Protein AF-A0AAV5UL58-F1 (afdb_monomer)

InterPro domains:
  IPR010601 Protein of unknown function DUF1182 [PTHR38614] (5-135)

pLDDT: mean 80.78, std 10.71, range [41.41, 92.94]

Organism: NCBI:txid358040

Foldseek 3Di:
DPDDPPPDPQAPDKDKDAPVCLVVLVVVLVVVVVVCVVLVVVVVVCVVDVVCCVVCVPQPNVLSVLLCVLCVVVSVVSVCCNPVPPHIHIDGNNVVVVNVVSNVVSVVVSVVSVVVSVVVVVVVVVVVVVVVVVVVVVVVVVVVVVVPD

Secondary structure (DSSP, 8-state):
--PPPTTS-TTTSEEEE-GGGHHHHHHHHHHHHHHHHHHHHHHHHHHH-HHHHHHHIIIIIHHHHHHHHHHHHHHHHHHHHHHH-SS-EEEEHHHHHHHHHHHHHHHHHHHHHHHHHHHHHHHHHHHHHHHHHHHHHHHHHHHHHTT--

Mean predicted aligned error: 10.32 Å

Radius of gyration: 25.5 Å; Cα contacts (8 Å, |Δi|>4): 95; chains: 1; bounding box: 48×38×85 Å

Structure (mmCIF, N/CA/C/O backbone):
data_AF-A0AAV5UL58-F1
#
_entry.id   AF-A0AAV5UL58-F1
#
loop_
_atom_site.group_PDB
_atom_site.id
_atom_site.type_symbol
_atom_site.label_atom_id
_atom_site.label_alt_id
_atom_site.label_comp_id
_atom_site.label_asym_id
_atom_site.label_entity_id
_atom_site.label_seq_id
_atom_site.pdbx_PDB_ins_code
_atom_site.Cartn_x
_atom_site.Cartn_y
_atom_site.Cartn_z
_atom_site.occupancy
_atom_site.B_iso_or_equiv
_atom_site.auth_seq_id
_atom_site.auth_comp_id
_atom_site.auth_asym_id
_atom_site.auth_atom_id
_atom_site.pdbx_PDB_model_num
ATOM 1 N N . PHE A 1 1 ? 13.738 17.928 -3.862 1.00 49.81 1 PHE A N 1
ATOM 2 C CA . PHE A 1 1 ? 13.314 17.229 -5.090 1.00 49.81 1 PHE A CA 1
ATOM 3 C C . PHE A 1 1 ? 14.155 17.787 -6.218 1.00 49.81 1 PHE A C 1
ATOM 5 O O . PHE A 1 1 ? 14.082 18.997 -6.393 1.00 49.81 1 PHE A O 1
ATOM 12 N N . PRO A 1 2 ? 14.994 17.007 -6.920 1.00 48.66 2 PRO A N 1
ATOM 13 C CA . PRO A 1 2 ? 15.530 17.510 -8.170 1.00 48.66 2 PRO A CA 1
ATOM 14 C C . PRO A 1 2 ? 14.348 17.520 -9.138 1.00 48.66 2 PRO A C 1
ATOM 16 O O . PRO A 1 2 ? 13.840 16.466 -9.518 1.00 48.66 2 PRO A O 1
ATOM 19 N N . PHE A 1 3 ? 13.819 18.710 -9.403 1.00 56.94 3 PHE A N 1
ATOM 20 C CA . PHE A 1 3 ? 12.971 18.916 -10.564 1.00 56.94 3 PHE A CA 1
ATOM 21 C C . PHE A 1 3 ? 13.846 18.605 -11.776 1.00 56.94 3 PHE A C 1
ATOM 23 O O . PHE A 1 3 ? 14.993 19.056 -11.837 1.00 56.94 3 PHE A O 1
ATOM 30 N N . TYR A 1 4 ? 13.353 17.751 -12.671 1.00 60.84 4 TYR A N 1
ATOM 31 C CA . TYR A 1 4 ? 13.997 17.611 -13.969 1.00 60.84 4 TYR A CA 1
ATOM 32 C C . TYR A 1 4 ? 13.974 18.993 -14.642 1.00 60.84 4 TYR A C 1
ATOM 34 O O . TYR A 1 4 ? 13.025 19.744 -14.403 1.00 60.84 4 TYR A O 1
ATOM 42 N N . PRO A 1 5 ? 15.020 19.366 -15.399 1.00 68.69 5 PRO A N 1
ATOM 43 C CA . PRO A 1 5 ? 15.017 20.631 -16.120 1.00 68.69 5 PRO A CA 1
ATOM 44 C C . PRO A 1 5 ? 13.738 20.757 -16.959 1.00 68.69 5 PRO A C 1
ATOM 46 O O . PRO A 1 5 ? 13.281 19.762 -17.525 1.00 68.69 5 PRO A O 1
ATOM 49 N N . ASP A 1 6 ? 13.170 21.966 -17.029 1.00 68.12 6 ASP A N 1
ATOM 50 C CA . ASP A 1 6 ? 11.904 22.253 -17.732 1.00 68.12 6 ASP A CA 1
ATOM 51 C C . ASP A 1 6 ? 11.965 21.946 -19.244 1.00 68.12 6 ASP A C 1
ATOM 53 O O . ASP A 1 6 ? 10.940 21.918 -19.920 1.00 68.12 6 ASP A O 1
ATOM 57 N N . ASP A 1 7 ? 13.166 21.672 -19.755 1.00 73.75 7 ASP A N 1
ATOM 58 C CA . ASP A 1 7 ? 13.465 21.408 -21.159 1.00 73.75 7 ASP A CA 1
ATOM 59 C C . ASP A 1 7 ? 13.209 19.945 -21.583 1.00 73.75 7 ASP A C 1
ATOM 61 O O . ASP A 1 7 ? 13.276 19.645 -22.775 1.00 73.75 7 ASP A O 1
ATOM 65 N N . LEU A 1 8 ? 12.956 19.021 -20.640 1.00 72.19 8 LEU A N 1
ATOM 66 C CA . LEU A 1 8 ? 12.666 17.614 -20.960 1.00 72.19 8 LEU A CA 1
ATOM 67 C C . LEU A 1 8 ? 11.199 17.400 -21.348 1.00 72.19 8 LEU A C 1
ATOM 69 O O . LEU A 1 8 ? 10.276 17.823 -20.648 1.00 72.19 8 LEU A O 1
ATOM 73 N N . ASP A 1 9 ? 10.977 16.635 -22.416 1.00 78.81 9 ASP A N 1
ATOM 74 C CA . ASP A 1 9 ? 9.645 16.161 -22.775 1.00 78.81 9 ASP A CA 1
ATOM 75 C C . ASP A 1 9 ? 9.310 14.927 -21.930 1.00 78.81 9 ASP A C 1
ATOM 77 O O . ASP A 1 9 ? 9.615 13.782 -22.267 1.00 78.81 9 ASP A O 1
ATOM 81 N N . TYR A 1 10 ? 8.630 15.168 -20.811 1.00 74.94 10 TYR A N 1
ATOM 82 C CA . TYR A 1 10 ? 8.224 14.150 -19.841 1.00 74.94 10 TYR A CA 1
ATOM 83 C C . TYR A 1 10 ? 7.459 12.956 -20.442 1.00 74.94 10 TYR A C 1
ATOM 85 O O . TYR A 1 10 ? 7.439 11.880 -19.827 1.00 74.94 10 TYR A O 1
ATOM 93 N N . MET A 1 11 ? 6.812 13.130 -21.602 1.00 79.50 11 MET A N 1
ATOM 94 C CA . MET A 1 11 ? 6.012 12.095 -22.259 1.00 79.50 11 MET A CA 1
ATOM 95 C C . MET A 1 11 ? 6.829 11.211 -23.201 1.00 79.50 11 MET A C 1
ATOM 97 O O . MET A 1 11 ? 6.477 10.042 -23.368 1.00 79.50 11 MET A O 1
ATOM 101 N N . THR A 1 12 ? 7.896 11.734 -23.805 1.00 78.94 12 THR A N 1
ATOM 102 C CA . THR A 1 12 ? 8.681 11.012 -24.817 1.00 78.94 12 THR A CA 1
ATOM 103 C C . THR A 1 12 ? 10.091 10.654 -24.363 1.00 78.94 12 THR A C 1
ATOM 105 O O . THR A 1 12 ? 10.649 9.663 -24.849 1.00 78.94 12 THR A O 1
ATOM 108 N N . ASP A 1 13 ? 10.640 11.368 -23.380 1.00 83.00 13 ASP A N 1
ATOM 109 C CA . ASP A 1 13 ? 11.961 11.080 -22.846 1.00 83.00 13 ASP A CA 1
ATOM 110 C C . ASP A 1 13 ? 11.979 9.756 -22.079 1.00 83.00 13 ASP A C 1
ATOM 112 O O . ASP A 1 13 ? 11.161 9.470 -21.190 1.00 83.00 13 ASP A O 1
ATOM 116 N N . ARG A 1 14 ? 12.949 8.915 -22.454 1.00 83.19 14 ARG A N 1
ATOM 117 C CA . ARG A 1 14 ? 13.100 7.569 -21.906 1.00 83.19 14 ARG A CA 1
ATOM 118 C C . ARG A 1 14 ? 13.628 7.638 -20.481 1.00 83.19 14 ARG A C 1
ATOM 120 O O . ARG A 1 14 ? 14.710 8.157 -20.223 1.00 83.19 14 ARG A O 1
ATOM 127 N N . ALA A 1 15 ? 12.895 7.008 -19.578 1.00 85.94 15 ALA A N 1
ATOM 128 C CA . ALA A 1 15 ? 13.352 6.642 -18.249 1.00 85.94 15 ALA A CA 1
ATOM 129 C C . ALA A 1 15 ? 13.463 5.116 -18.151 1.00 85.94 15 ALA A C 1
ATOM 131 O O . ALA A 1 15 ? 13.005 4.388 -19.031 1.00 85.94 15 ALA A O 1
ATOM 132 N N . TYR A 1 16 ? 14.059 4.618 -17.071 1.00 87.94 16 TYR A N 1
ATOM 133 C CA . TYR A 1 16 ? 14.207 3.182 -16.855 1.00 87.94 16 TYR A CA 1
ATOM 134 C C . TYR A 1 16 ? 13.794 2.804 -15.441 1.00 87.94 16 TYR A C 1
ATOM 136 O O . TYR A 1 16 ? 14.135 3.476 -14.465 1.00 87.94 16 TYR A O 1
ATOM 144 N N . TYR A 1 17 ? 13.087 1.686 -15.328 1.00 86.75 17 TYR A N 1
ATOM 145 C CA . TYR A 1 17 ? 12.969 0.971 -14.070 1.00 86.75 17 TYR A CA 1
ATOM 146 C C . TYR A 1 17 ? 14.218 0.122 -13.881 1.00 86.75 17 TYR A C 1
ATOM 148 O O . TYR A 1 17 ? 14.365 -0.924 -14.510 1.00 86.75 17 TYR A O 1
ATOM 156 N N . HIS A 1 18 ? 15.124 0.583 -13.020 1.00 89.44 18 HIS A N 1
ATOM 157 C CA . HIS A 1 18 ? 16.384 -0.112 -12.797 1.00 89.44 18 HIS A CA 1
ATOM 158 C C . HIS A 1 18 ? 16.182 -1.429 -12.049 1.00 89.44 18 HIS A C 1
ATOM 160 O O . HIS A 1 18 ? 15.612 -1.463 -10.952 1.00 89.44 18 HIS A O 1
ATOM 166 N N . LYS A 1 19 ? 16.766 -2.503 -12.583 1.00 89.50 19 LYS A N 1
ATOM 167 C CA . LYS A 1 19 ? 16.827 -3.836 -11.968 1.00 89.50 19 LYS A CA 1
ATOM 168 C C . LYS A 1 19 ? 17.360 -3.799 -10.537 1.00 89.50 19 LYS A C 1
ATOM 170 O O . LYS A 1 19 ? 16.981 -4.633 -9.717 1.00 89.50 19 LYS A O 1
ATOM 175 N N . HIS A 1 20 ? 18.229 -2.840 -10.218 1.00 91.81 20 HIS A N 1
ATOM 176 C CA . HIS A 1 20 ? 18.812 -2.701 -8.885 1.00 91.81 20 HIS A CA 1
ATOM 177 C C . HIS A 1 20 ? 17.763 -2.515 -7.770 1.00 91.81 20 HIS A C 1
ATOM 179 O O . HIS A 1 20 ? 18.007 -2.941 -6.648 1.00 91.81 20 HIS A O 1
ATOM 185 N N . TYR A 1 21 ? 16.569 -1.990 -8.078 1.00 87.81 21 TYR A N 1
ATOM 186 C CA . TYR A 1 21 ? 15.468 -1.848 -7.112 1.00 87.81 21 TYR A CA 1
ATOM 187 C C . TYR A 1 21 ? 14.686 -3.142 -6.850 1.00 87.81 21 TYR A C 1
ATOM 189 O O . TYR A 1 21 ? 13.850 -3.202 -5.948 1.00 87.81 21 TYR A O 1
ATOM 197 N N . ARG A 1 22 ? 14.929 -4.199 -7.628 1.00 90.06 22 ARG A N 1
ATOM 198 C CA . ARG A 1 22 ? 14.228 -5.480 -7.505 1.00 90.06 22 ARG A CA 1
ATOM 199 C C . ARG A 1 22 ? 14.354 -6.129 -6.116 1.00 90.06 22 ARG A C 1
ATOM 201 O O . ARG A 1 22 ? 13.316 -6.536 -5.594 1.00 90.06 22 ARG A O 1
ATOM 208 N N . PRO A 1 23 ? 15.544 -6.249 -5.487 1.00 92.44 23 PRO A N 1
ATOM 209 C CA . PRO A 1 23 ? 15.652 -6.788 -4.127 1.00 92.44 23 PRO A CA 1
ATOM 210 C C . PRO A 1 23 ? 14.812 -6.007 -3.108 1.00 92.44 23 PRO A C 1
ATOM 212 O O . PRO A 1 23 ? 14.142 -6.622 -2.275 1.00 92.44 23 PRO A O 1
ATOM 215 N N . ASP A 1 24 ? 14.768 -4.678 -3.213 1.00 91.62 24 ASP A N 1
ATOM 216 C CA . ASP A 1 24 ? 13.931 -3.849 -2.342 1.00 91.62 24 ASP A CA 1
ATOM 217 C C . ASP A 1 24 ? 12.441 -4.090 -2.597 1.00 91.62 24 ASP A C 1
ATOM 219 O O . ASP A 1 24 ? 11.660 -4.196 -1.653 1.00 91.62 24 ASP A O 1
ATOM 223 N N . ALA A 1 25 ? 12.032 -4.247 -3.859 1.00 90.62 25 ALA A N 1
ATOM 224 C CA . ALA A 1 25 ? 10.655 -4.584 -4.211 1.00 90.62 25 ALA A CA 1
ATOM 225 C C . ALA A 1 25 ? 10.230 -5.960 -3.665 1.00 90.62 25 ALA A C 1
ATOM 227 O O . ALA A 1 25 ? 9.117 -6.098 -3.152 1.00 90.62 25 ALA A O 1
ATOM 228 N N . ILE A 1 26 ? 11.114 -6.964 -3.703 1.00 92.56 26 ILE A N 1
ATOM 229 C CA . ILE A 1 26 ? 10.872 -8.289 -3.103 1.00 92.56 26 ILE A CA 1
ATOM 230 C C . ILE A 1 26 ? 10.687 -8.158 -1.589 1.00 92.56 26 ILE A C 1
ATOM 232 O O . ILE A 1 26 ? 9.699 -8.642 -1.038 1.00 92.56 26 ILE A O 1
ATOM 236 N N . ARG A 1 27 ? 11.603 -7.464 -0.908 1.00 92.94 27 ARG A N 1
ATOM 237 C CA . ARG A 1 27 ? 11.521 -7.264 0.543 1.00 92.94 27 ARG A CA 1
ATOM 238 C C . ARG A 1 27 ? 10.247 -6.514 0.935 1.00 92.94 27 ARG A C 1
ATOM 240 O O . ARG A 1 27 ? 9.545 -6.939 1.850 1.00 92.94 27 ARG A O 1
ATOM 247 N N . ASN A 1 28 ? 9.938 -5.423 0.241 1.00 90.12 28 ASN A N 1
ATOM 248 C CA . ASN A 1 28 ? 8.782 -4.588 0.551 1.00 90.12 28 ASN A CA 1
ATOM 249 C C . ASN A 1 28 ? 7.465 -5.306 0.257 1.00 90.12 28 ASN A C 1
ATOM 251 O O . ASN A 1 28 ? 6.567 -5.261 1.091 1.00 90.12 28 ASN A O 1
ATOM 255 N N . SER A 1 29 ? 7.353 -6.021 -0.867 1.00 91.44 29 SER A N 1
ATOM 256 C CA . SER A 1 29 ? 6.154 -6.819 -1.161 1.00 91.44 29 SER A CA 1
ATOM 257 C C . SER A 1 29 ? 5.913 -7.881 -0.089 1.00 91.44 29 SER A C 1
ATOM 259 O O . SER A 1 29 ? 4.801 -7.967 0.427 1.00 91.44 29 SER A O 1
ATOM 261 N N . ALA A 1 30 ? 6.950 -8.615 0.330 1.00 92.25 30 ALA A N 1
ATOM 262 C CA . ALA A 1 30 ? 6.837 -9.594 1.408 1.00 92.25 30 ALA A CA 1
ATOM 263 C C . ALA A 1 30 ? 6.349 -8.952 2.718 1.00 92.25 30 ALA A C 1
ATOM 265 O O . ALA A 1 30 ? 5.382 -9.430 3.311 1.00 92.25 30 ALA A O 1
ATOM 266 N N . ILE A 1 31 ? 6.963 -7.842 3.144 1.00 92.25 31 ILE A N 1
ATOM 267 C CA . ILE A 1 31 ? 6.561 -7.115 4.360 1.00 92.25 31 ILE A CA 1
ATOM 268 C C . ILE A 1 31 ? 5.100 -6.659 4.271 1.00 92.25 31 ILE A C 1
ATOM 270 O O . ILE A 1 31 ? 4.359 -6.814 5.240 1.00 92.25 31 ILE A O 1
ATOM 274 N N . MET A 1 32 ? 4.665 -6.137 3.122 1.00 88.94 32 MET A N 1
ATOM 275 C CA . MET A 1 32 ? 3.281 -5.698 2.932 1.00 88.94 32 MET A CA 1
ATOM 276 C C . MET A 1 32 ? 2.291 -6.865 3.034 1.00 88.94 32 MET A C 1
ATOM 278 O O . MET A 1 32 ? 1.289 -6.736 3.734 1.00 88.94 32 MET A O 1
ATOM 282 N N . TYR A 1 33 ? 2.591 -8.023 2.434 1.00 90.56 33 TYR A N 1
ATOM 283 C CA . TYR A 1 33 ? 1.748 -9.217 2.576 1.00 90.56 33 TYR A CA 1
ATOM 284 C C . TYR A 1 33 ? 1.666 -9.708 4.024 1.00 90.56 33 TYR A C 1
ATOM 286 O O . TYR A 1 33 ? 0.575 -10.029 4.497 1.00 90.56 33 TYR A O 1
ATOM 294 N N . PHE A 1 34 ? 2.781 -9.718 4.761 1.00 92.06 34 PHE A N 1
ATOM 295 C CA . PHE A 1 34 ? 2.756 -10.035 6.194 1.00 92.06 34 PHE A CA 1
ATOM 296 C C . PHE A 1 34 ? 1.936 -9.016 6.991 1.00 92.06 34 PHE A C 1
ATOM 298 O O . PHE A 1 34 ? 1.187 -9.397 7.891 1.00 92.06 34 PHE A O 1
ATOM 305 N N . GLY A 1 35 ? 2.008 -7.737 6.618 1.00 86.56 35 GLY A N 1
ATOM 306 C CA . GLY A 1 35 ? 1.189 -6.667 7.185 1.00 86.56 35 GLY A CA 1
ATOM 307 C C . GLY A 1 35 ? -0.317 -6.849 6.971 1.00 86.56 35 GLY A C 1
ATOM 308 O O . GLY A 1 35 ? -1.105 -6.274 7.719 1.00 86.56 35 GLY A O 1
ATOM 309 N N . TYR A 1 36 ? -0.741 -7.675 6.010 1.00 88.50 36 TYR A N 1
ATOM 310 C CA . TYR A 1 36 ? -2.153 -7.989 5.774 1.00 88.50 36 TYR A CA 1
ATOM 311 C C . TYR A 1 36 ? -2.691 -9.130 6.639 1.00 88.50 36 TYR A C 1
ATOM 313 O O . TYR A 1 36 ? -3.908 -9.237 6.794 1.00 88.50 36 TYR A O 1
ATOM 321 N N . LEU A 1 37 ? -1.834 -9.945 7.265 1.00 89.94 37 LEU A N 1
ATOM 322 C CA . LEU A 1 37 ? -2.282 -11.047 8.127 1.00 89.94 37 LEU A CA 1
ATOM 323 C C . LEU A 1 37 ? -3.183 -10.590 9.289 1.00 89.94 37 LEU A C 1
ATOM 325 O O . LEU A 1 37 ? -4.234 -11.205 9.480 1.00 89.94 37 LEU A O 1
ATOM 329 N N . PRO A 1 38 ? -2.867 -9.513 10.037 1.00 86.12 38 PRO A N 1
ATOM 330 C CA . PRO A 1 38 ? -3.747 -9.029 11.101 1.00 86.12 38 PRO A CA 1
ATOM 331 C C . PRO A 1 38 ? -5.107 -8.557 10.572 1.00 86.12 38 PRO A C 1
ATOM 333 O O . PRO A 1 38 ? -6.132 -8.783 11.211 1.00 86.12 38 PRO A O 1
ATOM 336 N N . ILE A 1 39 ? -5.134 -7.943 9.385 1.00 85.94 39 ILE A N 1
ATOM 337 C CA . ILE A 1 39 ? -6.369 -7.461 8.749 1.00 85.94 39 ILE A CA 1
ATOM 338 C C . ILE A 1 39 ? -7.254 -8.649 8.359 1.00 85.94 39 ILE A C 1
ATOM 340 O O . ILE A 1 39 ? -8.451 -8.654 8.648 1.00 85.94 39 ILE A O 1
ATOM 344 N N . LEU A 1 40 ? -6.660 -9.687 7.764 1.00 87.50 40 LEU A N 1
ATOM 345 C CA . LEU A 1 40 ? -7.356 -10.929 7.427 1.00 87.50 40 LEU A CA 1
ATOM 346 C C . LEU A 1 40 ? -7.874 -11.642 8.680 1.00 87.50 40 LEU A C 1
ATOM 348 O O . LEU A 1 40 ? -9.013 -12.100 8.690 1.00 87.50 40 LEU A O 1
ATOM 352 N N . PHE A 1 41 ? -7.082 -11.687 9.754 1.00 88.88 41 PHE A N 1
ATOM 353 C CA . PHE A 1 41 ? -7.509 -12.251 11.033 1.00 88.88 41 PHE A CA 1
ATOM 354 C C . PHE A 1 41 ? -8.745 -11.530 11.585 1.00 88.88 41 PHE A C 1
ATOM 356 O O . PHE A 1 41 ? -9.738 -12.174 11.922 1.00 88.88 41 PHE A O 1
ATOM 363 N N . VAL A 1 42 ? -8.732 -10.193 11.606 1.00 85.31 42 VAL A N 1
ATOM 364 C CA . VAL A 1 42 ? -9.888 -9.392 12.030 1.00 85.31 42 VAL A CA 1
ATOM 365 C C . VAL A 1 42 ? -11.096 -9.659 11.130 1.00 85.31 42 VAL A C 1
ATOM 367 O O . VAL A 1 42 ? -12.196 -9.866 11.640 1.00 85.31 42 VAL A O 1
ATOM 370 N N . ALA A 1 43 ? -10.908 -9.723 9.810 1.00 85.44 43 ALA A N 1
ATOM 371 C CA . ALA A 1 43 ? -11.985 -10.027 8.870 1.00 85.44 43 ALA A CA 1
ATOM 372 C C . ALA A 1 43 ?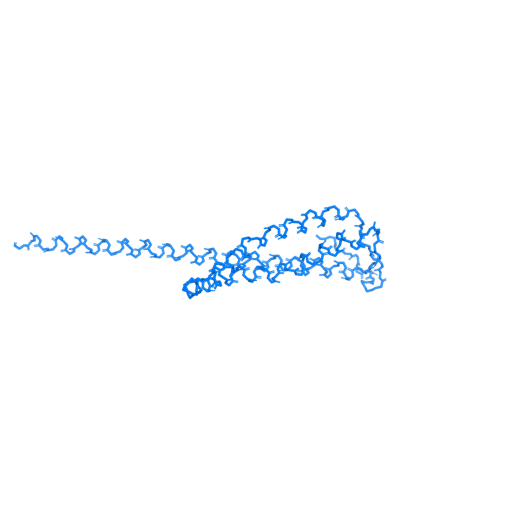 -12.625 -11.403 9.141 1.00 85.44 43 ALA A C 1
ATOM 374 O O . ALA A 1 43 ? -13.851 -11.515 9.138 1.00 85.44 43 ALA A O 1
ATOM 375 N N . VAL A 1 44 ? -11.820 -12.427 9.448 1.00 89.19 44 VAL A N 1
ATOM 376 C CA . VAL A 1 44 ? -12.305 -13.764 9.830 1.00 89.19 44 VAL A CA 1
ATOM 377 C C . VAL A 1 44 ? -13.074 -13.721 11.153 1.00 89.19 44 VAL A C 1
ATOM 379 O O . VAL A 1 44 ? -14.160 -14.295 11.240 1.00 89.19 44 VAL A O 1
ATOM 382 N N . CYS A 1 45 ? -12.570 -13.013 12.167 1.00 86.50 45 CYS A N 1
ATOM 383 C CA . CYS A 1 45 ? -13.262 -12.849 13.450 1.00 86.50 45 CYS A CA 1
ATOM 384 C C . CYS A 1 45 ? -14.639 -12.190 13.277 1.00 86.50 45 CYS A C 1
ATOM 386 O O . CYS A 1 45 ? -15.627 -12.649 13.845 1.00 86.50 45 CYS A O 1
ATOM 388 N N . VAL A 1 46 ? -14.723 -11.157 12.437 1.00 85.31 46 VAL A N 1
ATOM 389 C CA . VAL A 1 46 ? -15.980 -10.460 12.121 1.00 85.31 46 VAL A CA 1
ATOM 390 C C . VAL A 1 46 ? -16.946 -11.329 11.333 1.00 85.31 46 VAL A C 1
ATOM 392 O O . VAL A 1 46 ? -18.157 -11.234 11.531 1.00 85.31 46 VAL A O 1
ATOM 395 N N . TRP A 1 47 ? -16.430 -12.168 10.436 1.00 86.31 47 TRP A N 1
ATOM 396 C CA . TRP A 1 47 ? -17.260 -13.105 9.692 1.00 86.31 47 TRP A CA 1
ATOM 397 C C . TRP A 1 47 ? -17.857 -14.183 10.601 1.00 86.31 47 TRP A C 1
ATOM 399 O O . TRP A 1 47 ? -19.013 -14.560 10.423 1.00 86.31 47 TRP A O 1
ATOM 409 N N . ARG A 1 48 ? -17.096 -14.637 11.605 1.00 90.88 48 ARG A N 1
ATOM 410 C CA . ARG A 1 48 ? -17.528 -15.671 12.552 1.00 90.88 48 ARG A CA 1
ATOM 411 C C . ARG A 1 48 ? -18.523 -15.159 13.595 1.00 90.88 48 ARG A C 1
ATOM 413 O O . ARG A 1 48 ? -19.444 -15.891 13.943 1.00 90.88 48 ARG A O 1
ATOM 420 N N . GLU A 1 49 ? -18.367 -13.924 14.075 1.00 89.56 49 GLU A N 1
ATOM 421 C CA . GLU A 1 49 ? -19.263 -13.327 15.071 1.00 89.56 49 GLU A CA 1
ATOM 422 C C . GLU A 1 49 ? -19.790 -11.940 14.648 1.00 89.56 49 GLU A C 1
ATOM 424 O O . GLU A 1 49 ? -19.127 -10.918 14.853 1.00 89.56 49 GLU A O 1
ATOM 429 N N . PRO A 1 50 ? -21.032 -11.844 14.133 1.00 81.12 50 PRO A N 1
ATOM 430 C CA . PRO A 1 50 ? -21.580 -10.586 13.621 1.00 81.12 50 PRO A CA 1
ATOM 431 C C . PRO A 1 50 ? -21.827 -9.529 14.709 1.00 81.12 50 PRO A C 1
ATOM 433 O O . PRO A 1 50 ? -21.898 -8.344 14.396 1.00 81.12 50 PRO A O 1
ATOM 436 N N . LYS A 1 51 ? -21.891 -9.917 15.990 1.00 83.06 51 LYS A N 1
ATOM 437 C CA . LYS A 1 51 ? -21.991 -8.971 17.118 1.00 83.06 51 LYS A CA 1
ATOM 438 C C . LYS A 1 51 ? -20.756 -8.068 17.225 1.00 83.06 51 LYS A C 1
ATOM 440 O O . LYS A 1 51 ? -20.876 -6.888 17.543 1.00 83.06 51 LYS A O 1
ATOM 445 N N . ILE A 1 52 ? -19.577 -8.596 16.883 1.00 75.12 52 ILE A N 1
ATOM 446 C CA . ILE A 1 52 ? -18.318 -7.837 16.831 1.00 75.12 52 ILE A CA 1
ATOM 447 C C . ILE A 1 52 ? -18.384 -6.793 15.709 1.00 75.12 52 ILE A C 1
ATOM 449 O O . ILE A 1 52 ? -17.892 -5.674 15.863 1.00 75.12 52 ILE A O 1
ATOM 453 N N . LYS A 1 53 ? -19.051 -7.125 14.595 1.00 75.38 53 LYS A N 1
ATOM 454 C CA . LYS A 1 53 ? -19.241 -6.205 13.471 1.00 75.38 53 LYS A CA 1
ATOM 455 C C . LYS A 1 53 ? -19.983 -4.949 13.894 1.00 75.38 53 LYS A C 1
ATOM 457 O O . LYS A 1 53 ? -19.541 -3.873 13.524 1.00 75.38 53 LYS A O 1
ATOM 462 N N . GLU A 1 54 ? -21.087 -5.067 14.630 1.00 76.00 54 GLU A N 1
ATOM 463 C CA . GLU A 1 54 ? -21.881 -3.900 15.040 1.00 76.00 54 GLU A 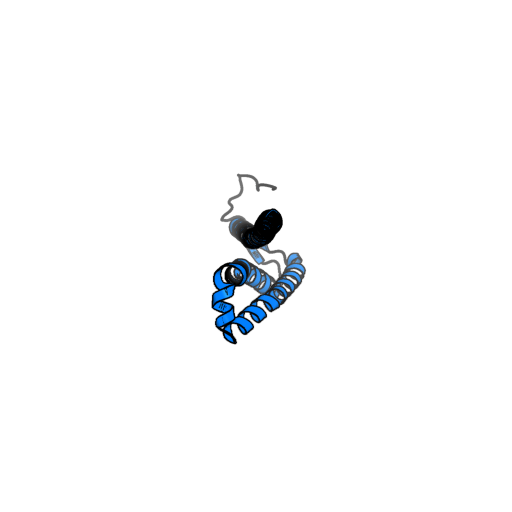CA 1
ATOM 464 C C . GLU A 1 54 ? -21.120 -2.987 15.999 1.00 76.00 54 GLU A C 1
ATOM 466 O O . GLU A 1 54 ? -21.183 -1.769 15.854 1.00 76.00 54 GLU A O 1
ATOM 471 N N . HIS A 1 55 ? -20.344 -3.564 16.919 1.00 73.25 55 HIS A N 1
ATOM 472 C CA . HIS A 1 55 ? -19.619 -2.791 17.924 1.00 73.25 55 HIS A CA 1
ATOM 473 C C . HIS A 1 55 ? -18.368 -2.084 17.369 1.00 73.25 55 HIS A C 1
ATOM 475 O O . HIS A 1 55 ? -18.055 -0.974 17.787 1.00 73.25 55 HIS A O 1
ATOM 481 N N . TYR A 1 56 ? -17.668 -2.689 16.399 1.00 72.69 56 TYR A N 1
ATOM 482 C CA . TYR A 1 56 ? -16.375 -2.194 15.896 1.00 72.69 56 TYR A CA 1
ATOM 483 C C . TYR A 1 56 ? -16.392 -1.728 14.427 1.00 72.69 56 TYR A C 1
ATOM 485 O O . TYR A 1 56 ? -15.330 -1.473 13.844 1.00 72.69 56 TYR A O 1
ATOM 493 N N . LYS A 1 57 ? -17.581 -1.597 13.814 1.00 71.25 57 LYS A N 1
ATOM 494 C CA . LYS A 1 57 ? -17.766 -1.243 12.390 1.00 71.25 57 LYS A CA 1
ATOM 495 C C . LYS A 1 57 ? -17.048 0.034 11.979 1.00 71.25 57 LYS A C 1
ATOM 497 O O . LYS A 1 57 ? -16.422 0.076 10.923 1.00 71.25 57 LYS A O 1
ATOM 502 N N . THR A 1 58 ? -17.205 1.080 12.779 1.00 66.00 58 THR A N 1
ATOM 503 C CA . THR A 1 58 ? -16.893 2.460 12.396 1.00 66.00 58 THR A CA 1
ATOM 504 C C . THR A 1 58 ? -15.440 2.837 12.651 1.00 66.00 58 THR A C 1
ATOM 506 O O . THR A 1 58 ? -14.905 3.659 11.918 1.00 66.00 58 THR A O 1
ATOM 509 N N . THR A 1 59 ? -14.786 2.223 13.638 1.00 68.94 59 THR A N 1
ATOM 510 C CA . THR A 1 59 ? -13.425 2.592 14.062 1.00 68.94 59 THR A CA 1
ATOM 511 C C . THR A 1 59 ? -12.376 1.590 13.589 1.00 68.94 59 THR A C 1
ATOM 513 O O . THR A 1 59 ? -11.476 1.950 12.831 1.00 68.94 59 THR A O 1
ATOM 516 N N . ILE A 1 60 ? -12.486 0.319 13.990 1.00 76.62 60 ILE A N 1
ATOM 517 C CA . ILE A 1 60 ? -11.432 -0.681 13.738 1.00 76.62 60 ILE A CA 1
ATOM 518 C C . ILE A 1 60 ? -11.581 -1.292 12.345 1.00 76.62 60 ILE A C 1
ATOM 520 O O . ILE A 1 60 ? -10.615 -1.366 11.592 1.00 76.62 60 ILE A O 1
ATOM 524 N N . LEU A 1 61 ? -12.795 -1.706 11.971 1.00 79.06 61 LEU A N 1
ATOM 525 C CA . LEU A 1 61 ? -13.007 -2.358 10.678 1.00 79.06 61 LEU A CA 1
ATOM 526 C C . LEU A 1 61 ? -12.832 -1.379 9.526 1.00 79.06 61 LEU A C 1
ATOM 528 O O . LEU A 1 61 ? -12.132 -1.690 8.568 1.00 79.06 61 LEU A O 1
ATOM 532 N N . PHE A 1 62 ? -13.416 -0.187 9.636 1.00 80.44 62 PHE A N 1
ATOM 533 C CA . PHE A 1 62 ? -13.269 0.841 8.613 1.00 80.44 62 PHE A CA 1
ATOM 534 C C . PHE A 1 62 ? -11.798 1.196 8.364 1.00 80.44 62 PHE A C 1
ATOM 536 O O . PHE A 1 62 ? -11.354 1.132 7.221 1.00 80.44 62 PHE A O 1
ATOM 543 N N . SER A 1 63 ? -11.023 1.492 9.415 1.00 78.31 63 SER A N 1
ATOM 544 C CA . SER A 1 63 ? -9.603 1.835 9.260 1.00 78.31 63 SER A CA 1
ATOM 545 C C . SER A 1 63 ? -8.788 0.681 8.673 1.00 78.31 63 SER A C 1
ATOM 547 O O . SER A 1 63 ? -8.024 0.903 7.736 1.00 78.31 63 SER A O 1
ATOM 549 N N . ALA A 1 64 ? -9.001 -0.557 9.134 1.00 80.94 64 ALA A N 1
ATOM 550 C CA . ALA A 1 64 ? -8.293 -1.729 8.622 1.00 80.94 64 ALA A CA 1
ATOM 551 C C . ALA A 1 64 ? -8.597 -2.006 7.137 1.00 80.94 64 ALA A C 1
ATOM 553 O O . ALA A 1 64 ? -7.679 -2.259 6.355 1.00 80.94 64 ALA A O 1
ATOM 554 N N . PHE A 1 65 ? -9.863 -1.920 6.717 1.00 83.56 65 PHE A N 1
ATOM 555 C CA . PHE A 1 65 ? -10.230 -2.111 5.311 1.00 83.56 65 PHE A CA 1
ATOM 556 C C . PHE A 1 65 ? -9.732 -0.967 4.427 1.00 83.56 65 PHE A C 1
ATOM 558 O O . PHE A 1 65 ? -9.193 -1.227 3.354 1.00 83.56 65 PHE A O 1
ATOM 565 N N . VAL A 1 66 ? -9.862 0.286 4.869 1.00 84.12 66 VAL A N 1
ATOM 566 C CA . VAL A 1 66 ? -9.354 1.448 4.124 1.00 84.12 66 VAL A CA 1
ATOM 567 C C . VAL A 1 66 ? -7.840 1.347 3.939 1.00 84.12 66 VAL A C 1
ATOM 569 O O . VAL A 1 66 ? -7.362 1.501 2.819 1.00 84.12 66 VAL A O 1
ATOM 572 N N . GLN A 1 67 ? -7.095 0.997 4.992 1.00 83.50 67 GLN A N 1
ATOM 573 C CA . GLN A 1 67 ? -5.654 0.736 4.925 1.00 83.50 67 GLN A CA 1
ATOM 574 C C . GLN A 1 67 ? -5.327 -0.333 3.874 1.00 83.50 67 GLN A C 1
ATOM 576 O O . GLN A 1 67 ? -4.439 -0.140 3.043 1.00 83.50 67 GLN A O 1
ATOM 581 N N . PHE A 1 68 ? -6.051 -1.455 3.887 1.00 86.06 68 PHE A N 1
ATOM 582 C CA . PHE A 1 68 ? -5.854 -2.542 2.932 1.00 86.06 68 PHE A CA 1
ATOM 583 C C . PHE A 1 68 ? -6.088 -2.079 1.490 1.00 86.06 68 PHE A C 1
ATOM 585 O O . PHE A 1 68 ? -5.195 -2.206 0.659 1.00 86.06 68 PHE A O 1
ATOM 592 N N . PHE A 1 69 ? -7.245 -1.479 1.197 1.00 86.56 69 PHE A N 1
ATOM 593 C CA . PHE A 1 69 ? -7.580 -1.040 -0.160 1.00 86.56 69 PHE A CA 1
ATOM 594 C C . PHE A 1 69 ? -6.663 0.066 -0.674 1.00 86.56 69 PHE A C 1
ATOM 596 O O . PHE A 1 69 ? -6.313 0.057 -1.852 1.00 86.56 69 PHE A O 1
ATOM 603 N N . LEU A 1 70 ? -6.253 0.995 0.192 1.00 84.88 70 LEU A N 1
ATOM 604 C CA . LEU A 1 70 ? -5.319 2.046 -0.191 1.00 84.88 70 LEU A CA 1
ATOM 605 C C . LEU A 1 70 ? -3.939 1.467 -0.488 1.00 84.88 70 LEU A C 1
ATOM 607 O O . LEU A 1 70 ? -3.357 1.824 -1.499 1.00 84.88 70 LEU A O 1
ATOM 611 N N . THR A 1 71 ? -3.422 0.552 0.330 1.00 85.88 71 THR A N 1
ATOM 612 C CA . THR A 1 71 ? -2.063 0.005 0.144 1.00 85.88 71 THR A CA 1
ATOM 613 C C . THR A 1 71 ? -1.965 -1.072 -0.944 1.00 85.88 71 THR A C 1
ATOM 615 O O . THR A 1 71 ? -0.875 -1.310 -1.466 1.00 85.88 71 THR A O 1
ATOM 618 N N . LEU A 1 72 ? -3.084 -1.684 -1.343 1.00 87.62 72 LEU A N 1
ATOM 619 C CA . LEU A 1 72 ? -3.127 -2.785 -2.311 1.00 87.62 72 LEU A CA 1
ATOM 620 C C . LEU A 1 72 ? -2.493 -2.455 -3.681 1.00 87.62 72 LEU A C 1
ATOM 622 O O . LEU A 1 72 ? -1.678 -3.256 -4.144 1.00 87.62 72 LEU A O 1
ATOM 626 N N . PRO A 1 73 ? -2.760 -1.303 -4.336 1.00 87.94 73 PRO A N 1
ATOM 627 C CA . PRO A 1 73 ? -2.101 -0.940 -5.593 1.00 87.94 73 PRO A CA 1
ATOM 628 C C . PRO A 1 73 ? -0.575 -0.882 -5.474 1.00 87.94 73 PRO A C 1
ATOM 630 O O . PRO A 1 73 ? 0.134 -1.317 -6.381 1.00 87.94 73 PRO A O 1
ATOM 633 N N . GLN A 1 74 ? -0.058 -0.403 -4.340 1.00 87.38 74 GLN A N 1
ATOM 634 C CA . GLN A 1 74 ? 1.379 -0.370 -4.085 1.00 87.38 74 GLN A CA 1
ATOM 635 C C . GLN A 1 74 ? 1.947 -1.783 -3.903 1.00 87.38 74 GLN A C 1
ATOM 637 O O . GLN A 1 74 ? 3.012 -2.088 -4.443 1.00 87.38 74 GLN A O 1
ATOM 642 N N . THR A 1 75 ? 1.248 -2.671 -3.191 1.00 89.94 75 THR A N 1
ATOM 643 C CA . THR A 1 75 ? 1.674 -4.073 -3.061 1.00 89.94 75 THR A CA 1
ATOM 644 C C . THR A 1 75 ? 1.671 -4.784 -4.406 1.00 89.94 75 THR A C 1
ATOM 646 O O . THR A 1 75 ? 2.631 -5.492 -4.713 1.00 89.94 75 THR A O 1
ATOM 649 N N . ILE A 1 76 ? 0.650 -4.561 -5.238 1.00 91.56 76 ILE A N 1
ATOM 650 C CA . ILE A 1 76 ? 0.586 -5.100 -6.602 1.00 91.56 76 ILE A CA 1
ATOM 651 C C . ILE A 1 76 ? 1.761 -4.578 -7.426 1.00 91.56 76 ILE A C 1
ATOM 653 O O . ILE A 1 76 ? 2.436 -5.376 -8.071 1.00 91.56 76 ILE A O 1
ATOM 657 N N . PHE A 1 77 ? 2.062 -3.279 -7.360 1.00 90.12 77 PHE A N 1
ATOM 658 C CA . PHE A 1 77 ? 3.195 -2.698 -8.078 1.00 90.12 77 PHE A CA 1
ATOM 659 C C . PHE A 1 77 ? 4.532 -3.316 -7.646 1.00 90.12 77 PHE A C 1
ATOM 661 O O . PHE A 1 77 ? 5.300 -3.753 -8.498 1.00 90.12 77 PHE A O 1
ATOM 668 N N . HIS A 1 78 ? 4.803 -3.430 -6.342 1.00 89.56 78 HIS A N 1
ATOM 669 C CA . HIS A 1 78 ? 6.027 -4.077 -5.857 1.00 89.56 78 HIS A CA 1
ATOM 670 C C . HIS A 1 78 ? 6.091 -5.565 -6.217 1.00 89.56 78 HIS A C 1
ATOM 672 O O . HIS A 1 78 ? 7.168 -6.065 -6.534 1.00 89.56 78 HIS A O 1
ATOM 678 N N . THR A 1 79 ? 4.954 -6.264 -6.205 1.00 92.69 79 THR A N 1
ATOM 679 C CA . THR A 1 79 ? 4.867 -7.678 -6.601 1.00 92.69 79 THR A CA 1
ATOM 680 C C . THR A 1 79 ? 5.161 -7.842 -8.090 1.00 92.69 79 THR A C 1
ATOM 682 O O . THR A 1 79 ? 5.985 -8.669 -8.472 1.00 92.69 79 THR A O 1
ATOM 685 N N . TRP A 1 80 ? 4.546 -7.015 -8.938 1.00 92.69 80 TRP A N 1
ATOM 686 C CA . TRP A 1 80 ? 4.836 -6.973 -10.367 1.00 92.69 80 TRP A CA 1
ATOM 687 C C . TRP A 1 80 ? 6.311 -6.655 -10.613 1.00 92.69 80 TRP A C 1
ATOM 689 O O . TRP A 1 80 ? 6.966 -7.380 -11.352 1.00 92.69 80 TRP A O 1
ATOM 699 N N . PHE A 1 81 ? 6.869 -5.653 -9.931 1.00 91.06 81 PHE A N 1
ATOM 700 C CA . PHE A 1 81 ? 8.278 -5.286 -10.065 1.00 91.06 81 PHE A CA 1
ATOM 701 C C . PHE A 1 81 ? 9.210 -6.438 -9.657 1.00 91.06 81 PHE A C 1
ATOM 703 O O . PHE A 1 81 ? 10.182 -6.738 -10.342 1.00 91.06 81 PHE A O 1
ATOM 710 N N . ALA A 1 82 ? 8.900 -7.137 -8.565 1.00 91.44 82 ALA A N 1
ATOM 711 C CA . ALA A 1 82 ? 9.678 -8.276 -8.086 1.00 91.44 82 ALA A CA 1
ATOM 712 C C . ALA A 1 82 ? 9.718 -9.446 -9.091 1.00 91.44 82 ALA A C 1
ATOM 714 O O . ALA A 1 82 ? 10.762 -10.095 -9.249 1.00 91.44 82 ALA A O 1
ATOM 715 N N . ILE A 1 83 ? 8.591 -9.712 -9.760 1.00 92.56 83 ILE A N 1
ATOM 716 C CA . ILE A 1 83 ? 8.405 -1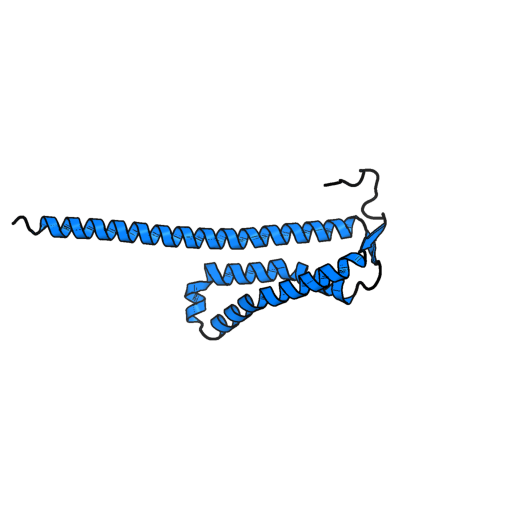0.869 -10.646 1.00 92.56 83 ILE A CA 1
ATOM 717 C C . ILE A 1 83 ? 8.810 -10.547 -12.090 1.00 92.56 83 ILE A C 1
ATOM 719 O O . ILE A 1 83 ? 9.533 -11.329 -12.702 1.00 92.56 83 ILE A O 1
ATOM 723 N N . ALA A 1 84 ? 8.352 -9.418 -12.629 1.00 88.25 84 ALA A N 1
ATOM 724 C CA . ALA A 1 84 ? 8.431 -9.089 -14.051 1.00 88.25 84 ALA A CA 1
ATOM 725 C C . ALA A 1 84 ? 9.687 -8.294 -14.443 1.00 88.25 84 ALA A C 1
ATOM 727 O O . ALA A 1 84 ? 10.091 -8.342 -15.601 1.00 88.25 84 ALA A O 1
ATOM 728 N N . VAL A 1 85 ? 10.327 -7.577 -13.510 1.00 88.38 85 VAL A N 1
ATOM 729 C CA . VAL A 1 85 ? 11.524 -6.769 -13.805 1.00 88.38 85 VAL A CA 1
ATOM 730 C C . VAL A 1 85 ? 12.777 -7.599 -13.521 1.00 88.38 85 VAL A C 1
ATOM 732 O O . VAL A 1 85 ? 13.299 -7.622 -12.407 1.00 88.38 85 VAL A O 1
ATOM 735 N N . SER A 1 86 ? 13.261 -8.330 -14.526 1.00 88.50 86 SER A N 1
ATOM 736 C CA . SER A 1 86 ? 14.537 -9.067 -14.469 1.00 88.50 86 SER A CA 1
ATOM 737 C C . SER A 1 86 ? 15.729 -8.265 -15.000 1.00 88.50 86 SER A C 1
ATOM 739 O O . SER A 1 86 ? 16.876 -8.563 -14.649 1.00 88.50 86 SER A O 1
ATOM 741 N N . GLU A 1 87 ? 15.448 -7.257 -15.821 1.00 91.12 87 GLU A N 1
ATOM 742 C CA . GLU A 1 87 ? 16.378 -6.363 -16.517 1.00 91.12 87 GLU A CA 1
ATOM 743 C C . GLU A 1 87 ? 15.829 -4.932 -16.481 1.00 91.12 87 GLU A C 1
ATOM 745 O O . GLU A 1 87 ? 14.704 -4.718 -16.028 1.00 91.12 87 GLU A O 1
ATOM 750 N N . ASP A 1 88 ? 16.622 -3.953 -16.916 1.00 88.69 88 ASP A N 1
ATOM 751 C CA . ASP A 1 88 ? 16.187 -2.557 -16.939 1.00 88.69 88 ASP A CA 1
ATOM 752 C C . ASP A 1 88 ? 15.042 -2.381 -17.948 1.00 88.69 88 ASP A C 1
ATOM 754 O O . ASP A 1 88 ? 15.221 -2.552 -19.154 1.00 88.69 88 ASP A O 1
ATOM 758 N N . VAL A 1 89 ? 13.849 -2.046 -17.451 1.00 88.81 89 VAL A N 1
ATOM 759 C CA . VAL A 1 89 ? 12.652 -1.900 -18.291 1.00 88.81 89 VAL A CA 1
ATOM 760 C C . VAL A 1 89 ? 12.525 -0.442 -18.737 1.00 88.81 89 VAL A C 1
ATOM 762 O O . VAL A 1 89 ? 12.431 0.439 -17.873 1.00 88.81 89 VAL A O 1
ATOM 765 N N . PRO A 1 90 ? 12.508 -0.157 -20.053 1.00 89.31 90 PRO A N 1
ATOM 766 C CA . PRO A 1 90 ? 12.299 1.194 -20.551 1.00 89.31 90 PRO A CA 1
ATOM 767 C C . PRO A 1 90 ? 10.875 1.664 -20.241 1.00 89.31 90 PRO A C 1
ATOM 769 O O . PRO A 1 90 ? 9.900 0.931 -20.394 1.00 89.31 90 PRO A O 1
ATOM 772 N N . THR A 1 91 ? 10.762 2.911 -19.810 1.00 88.69 91 THR A 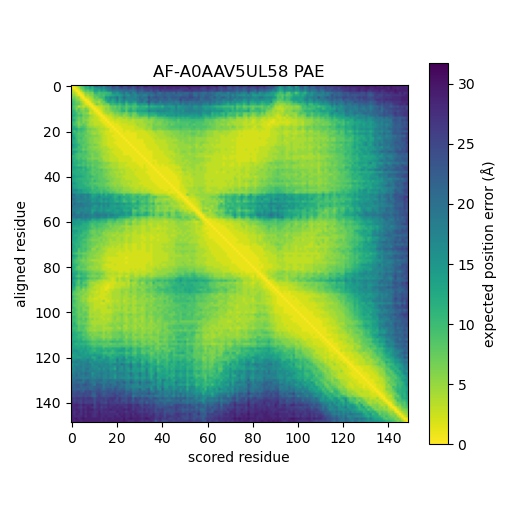N 1
ATOM 773 C CA . THR A 1 91 ? 9.515 3.605 -19.484 1.00 88.69 91 THR A CA 1
ATOM 774 C C . THR A 1 91 ? 9.679 5.096 -19.806 1.00 88.69 91 THR A C 1
ATOM 776 O O . THR A 1 91 ? 10.654 5.491 -20.447 1.00 88.69 91 THR A O 1
ATOM 779 N N . THR A 1 92 ? 8.742 5.941 -19.391 1.00 87.62 92 THR A N 1
ATOM 780 C CA . THR A 1 92 ? 8.839 7.399 -19.545 1.00 87.62 92 THR A CA 1
ATOM 781 C C . THR A 1 92 ? 8.995 8.078 -18.191 1.00 87.62 92 THR A C 1
ATOM 783 O O . THR A 1 92 ? 8.617 7.529 -17.146 1.00 87.62 92 THR A O 1
ATOM 786 N N . ILE A 1 93 ? 9.554 9.290 -18.190 1.00 86.06 93 ILE A N 1
ATOM 787 C CA . ILE A 1 93 ? 9.702 10.101 -16.970 1.00 86.06 93 ILE A CA 1
ATOM 788 C C . ILE A 1 93 ? 8.335 10.338 -16.324 1.00 86.06 93 ILE A C 1
ATOM 790 O O . ILE A 1 93 ? 8.207 10.245 -15.097 1.00 86.06 93 ILE A O 1
ATOM 794 N N . PHE A 1 94 ? 7.307 10.575 -17.144 1.00 85.31 94 PHE A N 1
ATOM 795 C CA . PHE A 1 94 ? 5.927 10.695 -16.695 1.00 85.31 94 PHE A CA 1
ATOM 796 C C . PHE A 1 94 ? 5.478 9.465 -15.900 1.00 85.31 94 PHE A C 1
ATOM 798 O O . PHE A 1 94 ? 5.094 9.612 -14.741 1.00 85.31 94 PHE A O 1
ATOM 805 N N . TRP A 1 95 ? 5.595 8.252 -16.454 1.00 83.94 95 TRP A N 1
ATOM 806 C CA . TRP A 1 95 ? 5.163 7.024 -15.772 1.00 83.94 95 TRP A CA 1
ATOM 807 C C . TRP A 1 95 ? 5.922 6.772 -14.465 1.00 83.94 95 TRP A C 1
ATOM 809 O O . TRP A 1 95 ? 5.304 6.467 -13.441 1.00 83.94 95 TRP A O 1
ATOM 819 N N . CYS A 1 96 ? 7.244 6.966 -14.458 1.00 83.69 96 CYS A N 1
ATOM 820 C CA . CYS A 1 96 ? 8.055 6.875 -13.240 1.00 83.69 96 CYS A CA 1
ATOM 821 C C . CYS A 1 96 ? 7.584 7.852 -12.154 1.00 83.69 96 CYS A C 1
ATOM 823 O O . CYS A 1 96 ? 7.428 7.476 -10.988 1.00 83.69 96 CYS A O 1
ATOM 825 N N . SER A 1 97 ? 7.330 9.102 -12.537 1.00 84.94 97 SER A N 1
ATOM 826 C CA . SER A 1 97 ? 6.891 10.156 -11.622 1.00 84.94 97 SER A CA 1
ATOM 827 C C . SER A 1 97 ? 5.476 9.908 -11.111 1.00 84.94 97 SER A C 1
ATOM 829 O O . SER A 1 97 ? 5.223 10.066 -9.917 1.00 84.94 97 SER A O 1
ATOM 831 N N . MET A 1 98 ? 4.572 9.448 -11.979 1.00 85.62 98 MET A N 1
ATOM 832 C CA . MET A 1 98 ? 3.185 9.149 -11.630 1.00 85.62 98 MET A CA 1
ATOM 833 C C . MET A 1 98 ? 3.107 8.023 -10.600 1.00 85.62 98 MET A C 1
ATOM 835 O O . MET A 1 98 ? 2.454 8.182 -9.572 1.00 85.62 98 MET A O 1
ATOM 839 N N . VAL A 1 99 ? 3.826 6.916 -10.820 1.00 85.25 99 VAL A N 1
ATOM 840 C CA . VAL A 1 99 ? 3.867 5.796 -9.867 1.00 85.25 99 VAL A CA 1
ATOM 841 C C . VAL A 1 99 ? 4.410 6.255 -8.516 1.0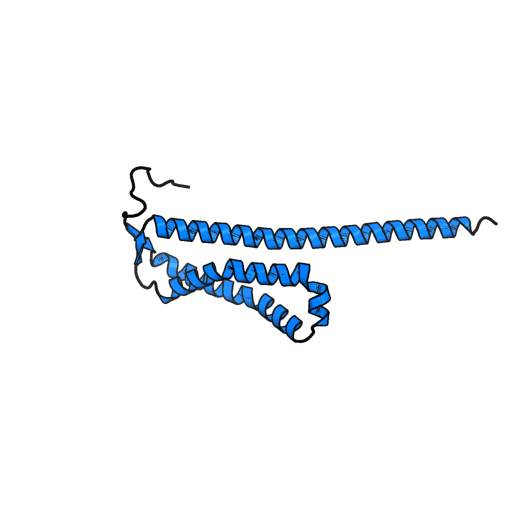0 85.25 99 VAL A C 1
ATOM 843 O O . VAL A 1 99 ? 3.832 5.932 -7.477 1.00 85.25 99 VAL A O 1
ATOM 846 N N . LYS A 1 100 ? 5.484 7.051 -8.511 1.00 82.88 100 LYS A N 1
ATOM 847 C CA . LYS A 1 100 ? 6.071 7.588 -7.279 1.00 82.88 100 LYS A CA 1
ATOM 848 C C . LYS A 1 100 ? 5.102 8.509 -6.534 1.00 82.88 100 LYS A C 1
ATOM 850 O O . LYS A 1 100 ? 4.954 8.372 -5.321 1.00 82.88 100 LYS A O 1
ATOM 855 N N . LEU A 1 101 ? 4.429 9.413 -7.247 1.00 85.56 101 LEU A N 1
ATOM 856 C CA . LEU A 1 101 ? 3.463 10.352 -6.677 1.00 85.56 101 LEU A CA 1
ATOM 857 C C . LEU A 1 101 ? 2.249 9.619 -6.100 1.00 85.56 101 LEU A C 1
ATOM 859 O O . LEU A 1 101 ? 1.877 9.866 -4.957 1.00 85.56 101 LEU A O 1
ATOM 863 N N . ILE A 1 102 ? 1.667 8.690 -6.861 1.00 83.69 102 ILE A N 1
ATOM 864 C CA . ILE A 1 102 ? 0.505 7.902 -6.435 1.00 83.69 102 ILE A CA 1
ATOM 865 C C . ILE A 1 102 ? 0.853 7.080 -5.200 1.00 83.69 102 ILE A C 1
ATOM 867 O O . ILE A 1 102 ? 0.116 7.106 -4.219 1.00 83.69 102 ILE A O 1
ATOM 871 N N . THR A 1 103 ? 2.00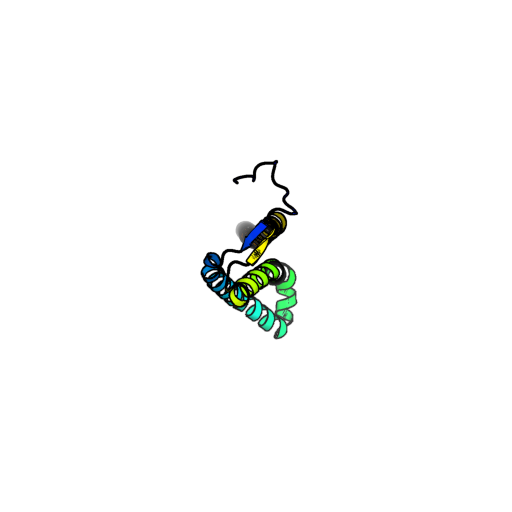8 6.416 -5.205 1.00 81.25 103 THR A N 1
ATOM 872 C CA . THR A 1 103 ? 2.476 5.628 -4.060 1.00 81.25 103 THR A CA 1
ATOM 873 C C . THR A 1 103 ? 2.683 6.505 -2.822 1.00 81.25 103 THR A C 1
ATOM 875 O O . THR A 1 103 ? 2.297 6.125 -1.716 1.00 81.25 103 THR A O 1
ATOM 878 N N . ALA A 1 104 ? 3.253 7.702 -2.980 1.00 82.81 104 ALA A N 1
ATOM 879 C CA . ALA A 1 104 ? 3.427 8.643 -1.877 1.00 82.81 104 ALA A CA 1
ATOM 880 C C . ALA A 1 104 ? 2.081 9.158 -1.338 1.00 82.81 104 ALA A C 1
ATOM 882 O O . ALA A 1 104 ? 1.868 9.160 -0.126 1.00 82.81 104 ALA A O 1
ATOM 883 N N . ALA A 1 105 ? 1.157 9.538 -2.224 1.00 85.25 105 ALA A N 1
ATOM 884 C CA . ALA A 1 105 ? -0.171 10.024 -1.857 1.00 85.25 105 ALA A CA 1
ATOM 885 C C . ALA A 1 105 ? -0.987 8.948 -1.129 1.00 85.25 105 ALA A C 1
ATOM 887 O O . ALA A 1 105 ? -1.594 9.220 -0.095 1.00 85.25 105 ALA A O 1
ATOM 888 N N . ILE A 1 106 ? -0.952 7.713 -1.626 1.00 84.62 106 ILE A N 1
ATOM 889 C CA . ILE A 1 106 ? -1.601 6.556 -1.010 1.00 84.62 106 ILE A CA 1
ATOM 890 C C . ILE A 1 106 ? -1.061 6.299 0.397 1.00 84.62 106 ILE A C 1
ATOM 892 O O . ILE A 1 106 ? -1.848 6.176 1.335 1.00 84.62 106 ILE A O 1
ATOM 896 N N . ASN A 1 107 ? 0.264 6.264 0.568 1.00 80.88 107 ASN A N 1
ATOM 897 C CA . ASN A 1 107 ? 0.867 6.062 1.886 1.00 80.88 107 ASN A CA 1
ATOM 898 C C . ASN A 1 107 ? 0.501 7.184 2.853 1.00 80.88 107 ASN A C 1
ATOM 900 O O . ASN A 1 107 ? 0.196 6.920 4.015 1.00 80.88 107 ASN A O 1
ATOM 904 N N . PHE A 1 108 ? 0.480 8.425 2.370 1.00 83.94 108 PHE A N 1
ATOM 905 C CA . PHE A 1 108 ? 0.064 9.564 3.171 1.00 83.94 108 PHE A CA 1
ATOM 906 C C . PHE A 1 108 ? -1.400 9.438 3.612 1.00 83.94 108 PHE A C 1
ATOM 908 O O . PHE A 1 108 ? -1.690 9.565 4.800 1.00 83.94 108 PHE A O 1
ATOM 915 N N . MET A 1 109 ? -2.327 9.130 2.701 1.00 81.38 109 MET A N 1
ATOM 916 C CA . MET A 1 109 ? -3.740 8.914 3.044 1.00 81.38 109 MET A CA 1
ATOM 917 C C . MET A 1 109 ? -3.917 7.761 4.037 1.00 81.38 109 MET A C 1
ATOM 919 O O . MET A 1 109 ? -4.658 7.892 5.009 1.00 81.38 109 MET A O 1
ATOM 923 N N . SER A 1 110 ? -3.193 6.661 3.831 1.00 79.50 110 SER A N 1
ATOM 924 C CA . SER A 1 110 ? -3.224 5.490 4.705 1.00 79.50 110 SER A CA 1
ATOM 925 C C . SER A 1 110 ? -2.732 5.819 6.118 1.00 79.50 110 SER A C 1
ATOM 927 O O . SER A 1 110 ? -3.387 5.479 7.100 1.00 79.50 110 SER A O 1
ATOM 929 N N . TYR A 1 111 ? -1.615 6.541 6.238 1.00 80.88 111 TYR A N 1
ATOM 930 C CA . TYR A 1 111 ? -1.089 6.979 7.530 1.00 80.88 111 TYR A CA 1
ATOM 931 C C . TYR A 1 111 ? -2.079 7.890 8.266 1.00 80.88 111 TYR A C 1
ATOM 933 O O . TYR A 1 111 ? -2.372 7.664 9.439 1.00 80.88 111 TYR A O 1
ATOM 941 N N . ASN A 1 112 ? -2.662 8.868 7.567 1.00 81.62 112 ASN A N 1
ATOM 942 C CA . ASN A 1 112 ? -3.653 9.768 8.159 1.00 81.62 112 ASN A CA 1
ATOM 943 C C . ASN A 1 112 ? -4.924 9.034 8.616 1.00 81.62 112 ASN A C 1
ATOM 945 O O . ASN A 1 112 ? -5.498 9.404 9.639 1.00 81.62 112 ASN A O 1
ATOM 949 N N . ALA A 1 113 ? -5.346 7.977 7.914 1.00 75.75 113 ALA A N 1
ATOM 950 C CA . ALA A 1 113 ? -6.489 7.163 8.326 1.00 75.75 113 ALA A CA 1
ATOM 951 C C . ALA A 1 113 ? -6.244 6.454 9.673 1.00 75.75 113 ALA A C 1
ATOM 953 O O . ALA A 1 113 ? -7.127 6.461 10.533 1.00 75.75 113 ALA A O 1
ATOM 954 N N . ILE A 1 114 ? -5.045 5.896 9.892 1.00 75.94 114 ILE A N 1
ATOM 955 C CA . ILE A 1 114 ? -4.664 5.298 11.186 1.00 75.94 114 ILE A CA 1
ATOM 956 C C . ILE A 1 114 ? -4.588 6.363 12.273 1.00 75.94 114 ILE A C 1
ATOM 958 O O . ILE A 1 114 ? -5.121 6.165 13.362 1.00 75.94 114 ILE A O 1
ATOM 962 N N . VAL A 1 115 ? -3.929 7.486 11.985 1.00 81.88 115 VAL A N 1
ATOM 963 C CA . VAL A 1 115 ? -3.748 8.573 12.954 1.00 81.88 115 VAL A CA 1
ATOM 964 C C . VAL A 1 115 ? -5.102 9.097 13.431 1.00 81.88 115 VAL A C 1
ATOM 966 O O . VAL A 1 115 ? -5.314 9.230 14.634 1.00 81.88 115 VAL A O 1
ATOM 969 N N . LEU A 1 116 ? -6.053 9.308 12.518 1.00 78.50 116 LEU A N 1
ATOM 970 C CA . LEU A 1 116 ? -7.411 9.720 12.866 1.00 78.50 116 LEU A CA 1
ATOM 971 C C . LEU A 1 116 ? -8.123 8.681 13.745 1.00 78.50 116 LEU A C 1
ATOM 973 O O . LEU A 1 116 ? -8.748 9.047 14.739 1.00 78.50 116 LEU A O 1
ATOM 977 N N . ALA A 1 117 ? -8.015 7.392 13.412 1.00 74.00 117 ALA A N 1
ATOM 978 C CA . ALA A 1 117 ? -8.601 6.324 14.219 1.00 74.00 117 ALA A CA 1
ATOM 979 C C . ALA A 1 117 ? -7.991 6.266 15.633 1.00 74.00 117 ALA A C 1
ATOM 981 O O . ALA A 1 117 ? -8.728 6.102 16.606 1.00 74.00 117 ALA A O 1
ATOM 982 N N . GLY A 1 118 ? -6.673 6.456 15.751 1.00 77.44 118 GLY A N 1
ATOM 983 C CA . GLY A 1 118 ? -5.963 6.548 17.028 1.00 77.44 118 GLY A CA 1
ATOM 984 C C . GLY A 1 118 ? -6.447 7.724 17.875 1.00 77.44 118 GLY A C 1
ATOM 985 O O . GLY A 1 118 ? -6.870 7.524 19.010 1.00 77.44 118 GLY A O 1
ATOM 986 N N . PHE A 1 119 ? -6.513 8.926 17.295 1.00 81.56 119 PHE A N 1
ATOM 987 C CA . PHE A 1 119 ? -7.018 10.107 18.001 1.00 81.56 119 PHE A CA 1
ATOM 988 C C . PHE A 1 119 ? -8.452 9.920 18.513 1.00 81.56 119 PHE A C 1
ATOM 990 O O . PHE A 1 119 ? -8.750 10.286 19.648 1.00 81.56 119 PHE A O 1
ATOM 997 N N . LEU A 1 120 ? -9.349 9.333 17.715 1.00 77.69 120 LEU A N 1
ATOM 998 C CA . LEU A 1 120 ? -10.737 9.092 18.132 1.00 77.69 120 LEU A CA 1
ATOM 999 C C . LEU A 1 120 ? -10.832 8.125 19.323 1.00 77.69 120 LEU A C 1
ATOM 1001 O O . LEU A 1 120 ? -11.677 8.314 20.204 1.00 77.69 120 LEU A O 1
ATOM 1005 N N . LEU A 1 121 ? -9.967 7.110 19.370 1.00 76.44 121 LEU A N 1
ATOM 1006 C CA . LEU A 1 121 ? -9.871 6.193 20.507 1.00 76.44 121 LEU A CA 1
ATOM 1007 C C . LEU A 1 121 ? -9.358 6.917 21.757 1.00 76.44 121 LEU A C 1
ATOM 1009 O O . LEU A 1 121 ? -9.982 6.809 22.814 1.00 76.44 121 LEU A O 1
ATOM 1013 N N . ASP A 1 122 ? -8.298 7.715 21.630 1.00 77.12 122 ASP A N 1
ATOM 1014 C CA . ASP A 1 122 ? -7.716 8.463 22.749 1.00 77.12 122 ASP A CA 1
ATOM 1015 C C . ASP A 1 122 ? -8.712 9.466 23.347 1.00 77.12 122 ASP A C 1
ATOM 1017 O O . ASP A 1 122 ? -8.914 9.504 24.564 1.00 77.12 122 ASP A O 1
ATOM 1021 N N . PHE A 1 123 ? -9.423 10.223 22.503 1.00 79.75 123 PHE A N 1
ATOM 1022 C CA . PHE A 1 123 ? -10.482 11.132 22.952 1.00 79.75 123 PHE A CA 1
ATOM 1023 C C . PHE A 1 123 ? -11.616 10.394 23.667 1.00 79.75 123 PHE A C 1
ATOM 1025 O O . PHE A 1 123 ? -12.135 10.889 24.673 1.00 79.75 123 PHE A O 1
ATOM 1032 N N . SER A 1 124 ? -11.990 9.208 23.185 1.00 76.06 124 SER A N 1
ATOM 1033 C CA . SER A 1 124 ? -13.039 8.397 23.811 1.00 76.06 124 SER A CA 1
ATOM 1034 C C . SER A 1 124 ? -12.620 7.932 25.208 1.00 76.06 124 SER A C 1
ATOM 1036 O O . SER A 1 124 ? -13.393 8.055 26.159 1.00 76.06 124 SER A O 1
ATOM 1038 N N . ILE A 1 125 ? -11.374 7.476 25.365 1.00 80.31 125 ILE A N 1
ATOM 1039 C CA . ILE A 1 125 ? -10.820 7.036 26.653 1.00 80.31 125 ILE A CA 1
ATOM 1040 C C . ILE A 1 125 ? -10.739 8.205 27.641 1.00 80.31 125 ILE A C 1
ATOM 1042 O O . ILE A 1 125 ? -11.213 8.088 28.773 1.00 80.31 125 ILE A O 1
ATOM 1046 N N . ILE A 1 126 ? -10.200 9.352 27.216 1.00 83.56 126 ILE A N 1
ATOM 1047 C CA . ILE A 1 126 ? -10.105 10.556 28.057 1.00 83.56 126 ILE A CA 1
ATOM 1048 C C . ILE A 1 126 ? -11.498 11.002 28.518 1.00 83.56 126 ILE A C 1
ATOM 1050 O O . ILE A 1 126 ? -11.697 11.289 29.700 1.00 83.56 126 ILE A O 1
ATOM 1054 N N . SER A 1 127 ? -12.482 10.999 27.617 1.00 77.75 127 SER A N 1
ATOM 1055 C CA . SER A 1 127 ? -13.861 11.378 27.943 1.00 77.75 127 SER A CA 1
ATOM 1056 C C . SER A 1 127 ? -14.478 10.456 29.000 1.00 77.75 127 SER A C 1
ATOM 1058 O O . SER A 1 127 ? -15.112 10.940 29.937 1.00 77.75 127 SER A O 1
ATOM 1060 N N . ILE A 1 128 ? -14.241 9.142 28.909 1.00 83.06 128 ILE A N 1
ATOM 1061 C CA . ILE A 1 128 ? -14.69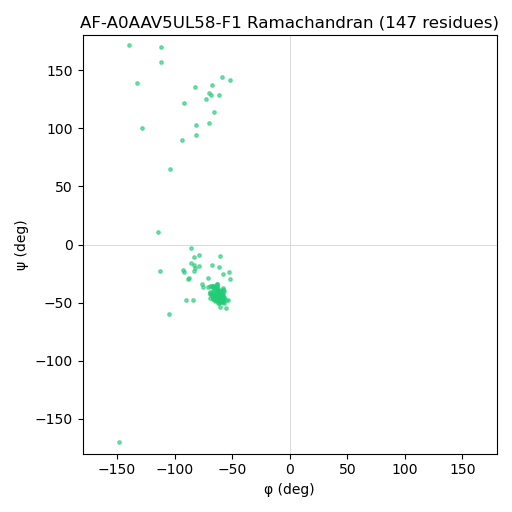9 8.162 29.909 1.00 83.06 128 ILE A CA 1
ATOM 1062 C C . ILE A 1 128 ? -14.035 8.411 31.271 1.00 83.06 128 ILE A C 1
ATOM 1064 O O . ILE A 1 128 ? -14.713 8.387 32.300 1.00 83.06 128 ILE A O 1
ATOM 1068 N N . ILE A 1 129 ? -12.728 8.692 31.302 1.00 84.75 129 ILE A N 1
ATOM 1069 C CA . ILE A 1 129 ? -11.994 8.980 32.546 1.00 84.75 129 ILE A CA 1
ATOM 1070 C C . ILE A 1 129 ? -12.549 10.237 33.229 1.00 84.75 129 ILE A C 1
ATOM 1072 O O . ILE A 1 129 ? -12.781 10.230 34.442 1.00 84.75 129 ILE A O 1
ATOM 1076 N N . ILE A 1 130 ? -12.798 11.303 32.463 1.00 83.62 130 ILE A N 1
ATOM 1077 C CA . ILE A 1 130 ? -13.375 12.549 32.983 1.00 83.62 130 ILE A CA 1
ATOM 1078 C C . ILE A 1 130 ? -14.785 12.296 33.521 1.00 83.62 130 ILE A C 1
ATOM 1080 O O . ILE A 1 130 ? -15.086 12.704 34.643 1.00 83.62 130 ILE A O 1
ATOM 1084 N N . LEU A 1 131 ? -15.628 11.581 32.771 1.00 83.62 131 LEU A N 1
ATOM 1085 C CA . LEU A 1 131 ? -16.991 11.258 33.192 1.00 83.62 131 LEU A CA 1
ATOM 1086 C C . LEU A 1 131 ? -16.998 10.462 34.507 1.00 83.62 131 LEU A C 1
ATOM 1088 O O . LEU A 1 131 ? -17.718 10.821 35.438 1.00 83.62 131 LEU A O 1
ATOM 1092 N N . ASN A 1 132 ? -16.136 9.449 34.626 1.00 81.25 132 ASN A N 1
ATOM 1093 C CA . ASN A 1 132 ? -15.990 8.655 35.848 1.00 81.25 132 ASN A CA 1
ATOM 1094 C C . ASN A 1 132 ? -15.535 9.506 37.042 1.00 81.25 132 ASN A C 1
ATOM 1096 O O . ASN A 1 132 ? -16.069 9.355 38.143 1.00 81.25 132 ASN A O 1
ATOM 1100 N N . ARG A 1 133 ? -14.608 10.453 36.838 1.00 81.00 133 ARG A N 1
ATOM 1101 C CA . ARG A 1 133 ? -14.224 11.405 37.893 1.00 81.00 133 ARG A CA 1
ATOM 1102 C C . ARG A 1 133 ? -15.384 12.303 38.315 1.00 81.00 133 ARG A C 1
ATOM 1104 O O . ARG A 1 133 ? -15.587 12.497 39.510 1.00 81.00 133 ARG A O 1
ATOM 1111 N N . VAL A 1 134 ? -16.158 12.833 37.369 1.00 80.44 134 VAL A N 1
ATOM 1112 C CA . VAL A 1 134 ? -17.305 13.708 37.666 1.00 80.44 134 VAL A CA 1
ATOM 1113 C C . VAL A 1 134 ? -18.397 12.955 38.433 1.00 80.44 134 VAL A C 1
ATOM 1115 O O . VAL A 1 134 ? -18.939 13.482 39.406 1.00 80.44 134 VAL A O 1
ATOM 1118 N N . VAL A 1 135 ? -18.692 11.709 38.052 1.00 81.00 135 VAL A N 1
ATOM 1119 C CA . VAL A 1 135 ? -19.654 10.850 38.765 1.00 81.00 135 VAL A CA 1
ATOM 1120 C C . VAL A 1 135 ? -19.166 10.537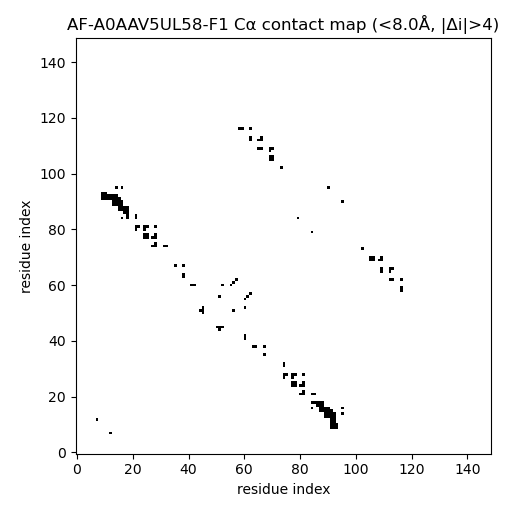 40.183 1.00 81.00 135 VAL A C 1
ATOM 1122 O O . VAL A 1 135 ? -19.940 10.661 41.134 1.00 81.00 135 VAL A O 1
ATOM 1125 N N . SER A 1 136 ? -17.876 10.228 40.354 1.00 74.88 136 SER A N 1
ATOM 1126 C CA . SER A 1 136 ? -17.276 9.996 41.674 1.00 74.88 136 SER A CA 1
ATOM 1127 C C . SER A 1 136 ? -17.382 11.221 42.592 1.00 74.88 136 SER A C 1
ATOM 1129 O O . SER A 1 136 ? -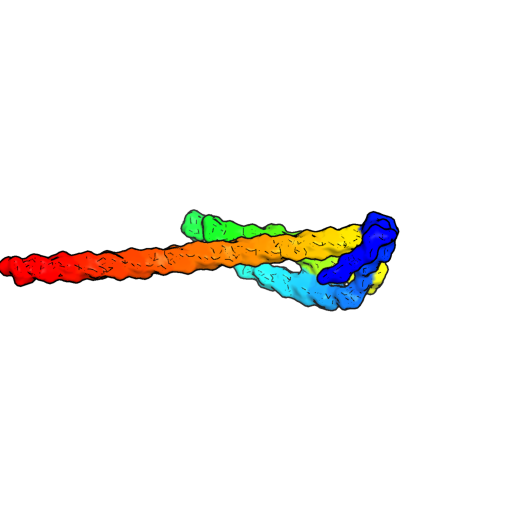17.698 11.074 43.772 1.00 74.88 136 SER A O 1
ATOM 1131 N N . LEU A 1 137 ? -17.162 12.432 42.065 1.00 73.50 137 LEU A N 1
ATOM 1132 C CA . LEU A 1 137 ? -17.270 13.678 42.836 1.00 73.50 137 LEU A CA 1
ATOM 1133 C C . LEU A 1 137 ? -18.713 13.958 43.279 1.00 73.50 137 LEU A C 1
ATOM 1135 O O . LEU A 1 137 ? -18.955 14.332 44.430 1.00 73.50 137 LEU A O 1
ATOM 1139 N N . LYS A 1 138 ? -19.693 13.723 42.397 1.00 69.25 138 LYS A N 1
ATOM 1140 C CA . LYS A 1 138 ? -21.111 13.832 42.769 1.00 69.25 138 LYS A CA 1
ATOM 1141 C C . LYS A 1 138 ? -21.474 12.838 43.873 1.00 69.25 138 LYS A C 1
ATOM 1143 O O . LYS A 1 138 ? -22.090 13.246 44.852 1.00 69.25 138 LYS A O 1
ATOM 1148 N N . SER A 1 139 ? -21.043 11.578 43.776 1.00 68.50 139 SER A N 1
ATOM 1149 C CA . SER A 1 139 ? -21.317 10.553 44.798 1.00 68.50 139 SER A CA 1
ATOM 1150 C C . SER A 1 139 ? -20.802 10.937 46.192 1.00 68.50 139 SER A C 1
ATOM 1152 O O . SER A 1 139 ? -21.497 10.707 47.180 1.00 68.50 139 SER A O 1
ATOM 1154 N N . GLN A 1 140 ? -19.620 11.554 46.293 1.00 60.81 140 GLN A N 1
ATOM 1155 C CA . GLN A 1 140 ? -19.091 12.041 47.575 1.00 60.81 140 GLN A CA 1
ATOM 1156 C C . GLN A 1 140 ? -19.910 13.201 48.155 1.00 60.81 140 GLN A C 1
ATOM 1158 O O . GLN A 1 140 ? -20.104 13.260 49.366 1.00 60.81 140 GLN A O 1
ATOM 1163 N N . THR A 1 141 ? -20.437 14.081 47.303 1.00 59.84 141 THR A N 1
ATOM 1164 C CA . THR A 1 141 ? -21.222 15.249 47.737 1.00 59.84 141 THR A CA 1
ATOM 1165 C C . THR A 1 141 ? -22.598 14.836 48.277 1.00 59.84 141 THR A C 1
ATOM 1167 O O . THR A 1 141 ? -23.081 15.386 49.266 1.00 59.84 141 THR A O 1
ATOM 1170 N N . TYR A 1 142 ? -23.227 13.817 47.683 1.00 56.38 142 TYR A N 1
ATOM 1171 C CA . TYR A 1 142 ? -24.483 13.268 48.207 1.00 56.38 142 TYR A CA 1
ATOM 1172 C C . TYR A 1 142 ? -24.283 12.523 49.535 1.00 56.38 142 TYR A C 1
ATOM 1174 O O . TYR A 1 142 ? -25.122 12.636 50.425 1.00 56.38 142 TYR A O 1
ATOM 1182 N N . SER A 1 143 ? -23.157 11.822 49.711 1.00 53.97 143 SER A N 1
ATOM 1183 C CA . SER A 1 143 ? -22.875 11.086 50.950 1.00 53.97 143 SER A CA 1
ATOM 1184 C C . SER A 1 143 ? -22.567 11.989 52.150 1.00 53.97 143 SER A C 1
ATOM 1186 O O . SER A 1 143 ? -22.847 11.587 53.273 1.00 53.97 143 SER A O 1
ATOM 1188 N N . SER A 1 144 ? -22.016 13.188 51.946 1.00 55.72 144 SER A N 1
ATOM 1189 C CA . SER A 1 144 ? -21.739 14.146 53.030 1.00 55.72 144 SER A CA 1
ATOM 1190 C C . SER A 1 144 ? -22.954 14.986 53.436 1.00 55.72 144 SER A C 1
ATOM 1192 O O . SER A 1 144 ? -22.969 15.547 54.526 1.00 55.72 144 SER A O 1
ATOM 1194 N N . THR A 1 145 ? -23.987 15.056 52.591 1.00 53.00 145 THR A N 1
ATOM 1195 C CA . THR A 1 145 ? -25.214 15.820 52.877 1.00 53.00 145 THR A CA 1
ATOM 1196 C C . THR A 1 145 ? -26.210 15.021 53.735 1.00 53.00 145 THR A C 1
ATOM 1198 O O . THR A 1 145 ? -27.033 15.606 54.431 1.00 53.00 145 THR A O 1
ATOM 1201 N N . ILE A 1 146 ? -26.128 13.685 53.733 1.00 53.81 146 ILE A N 1
ATOM 1202 C CA . ILE A 1 146 ? -27.042 12.803 54.487 1.00 53.81 146 ILE A CA 1
ATOM 1203 C C . ILE A 1 146 ? -26.630 12.662 55.968 1.00 53.81 146 ILE A C 1
ATOM 1205 O O . ILE A 1 146 ? -27.470 12.354 56.804 1.00 53.81 146 ILE A O 1
ATOM 1209 N N . THR A 1 147 ? -25.375 12.948 56.327 1.00 52.19 147 THR A N 1
ATOM 1210 C CA . THR A 1 147 ? -24.861 12.843 57.709 1.00 52.19 147 THR A CA 1
ATOM 1211 C C . THR A 1 147 ? -25.089 14.086 58.577 1.00 52.19 147 THR A C 1
ATOM 1213 O O . THR A 1 147 ? -24.766 14.059 59.760 1.00 52.19 147 THR A O 1
ATOM 1216 N N . PHE A 1 148 ? -25.654 15.162 58.023 1.00 48.94 148 PHE A N 1
ATOM 1217 C CA . PHE A 1 148 ? -26.084 16.347 58.774 1.00 48.94 148 PHE A CA 1
ATOM 1218 C C . PHE A 1 148 ? -27.613 16.355 58.926 1.00 48.94 148 PHE A C 1
ATOM 1220 O O . PHE A 1 148 ? -28.299 17.210 58.367 1.00 48.94 148 PHE A O 1
ATOM 1227 N N . ARG A 1 149 ? -28.163 15.384 59.656 1.00 41.41 149 ARG A N 1
ATOM 1228 C CA . ARG A 1 149 ? -29.515 15.449 60.221 1.00 41.41 149 ARG A CA 1
ATOM 1229 C C . ARG A 1 149 ? -29.591 14.664 61.516 1.00 41.41 149 ARG A C 1
ATOM 1231 O O . ARG A 1 149 ? -28.987 13.572 61.562 1.00 41.41 149 ARG A O 1
#

Solvent-accessible surface area (backbone atoms only — not comparable to full-atom values): 8172 Å² total; per-residue (Å²): 129,87,73,74,67,92,85,61,55,45,83,74,41,79,32,67,50,58,39,82,54,26,66,57,23,44,54,51,26,52,53,51,57,61,64,41,50,64,51,52,50,52,52,52,53,35,71,75,36,63,70,56,38,73,77,36,42,82,55,58,50,42,40,47,51,51,38,49,65,49,47,43,64,53,41,50,51,24,44,48,40,42,70,72,40,82,48,69,42,81,46,27,45,46,59,57,49,48,54,52,50,50,48,50,52,35,52,51,55,39,52,52,45,50,52,53,47,49,51,56,50,52,54,51,52,52,52,51,53,51,51,53,50,55,52,54,53,51,54,54,55,56,62,63,57,67,72,74,119

Sequence (149 aa):
FPFYPDDLDYMTDRAYYHKHYRPDAIRNSAIMYFGYLPILFVAVCVWREPKIKEHYKTTILFSAFVQFFLTLPQTIFHTWFAIAVSEDVPTTIFWCSMVKLITAAINFMSYNAIVLAGFLLDFSIISIIILNRVVSLKSQTYSSTITFR